Protein AF-A0A6I9PF69-F1 (afdb_monomer)

Solvent-accessible surface area (backbone atoms only — not comparable to full-atom values): 5528 Å² total; per-residue (Å²): 99,59,71,64,59,54,49,54,44,63,72,45,41,65,61,50,52,56,50,51,52,52,30,60,76,68,71,48,90,72,92,71,82,54,71,77,48,78,47,76,50,76,47,75,41,81,90,75,75,43,75,48,78,47,56,47,77,41,57,69,71,90,59,72,97,55,95,76,93,78,89,86,88,78,80,74,84,72,70,87,80,134

InterPro domains:
  IPR002498 Phosphatidylinositol-4-phosphate 4/5-kinase, core [PF01504] (2-67)
  IPR002498 Phosphatidylinositol-4-phosphate 4/5-kinase, core [PS51455] (1-82)
  IPR027484 Phosphatidylinositol-4-phosphate 5-kinase, N-terminal [G3DSA:3.30.800.10] (1-61)
  IPR043548 1-phosphatidylinositol-3phosphate-5-kinase 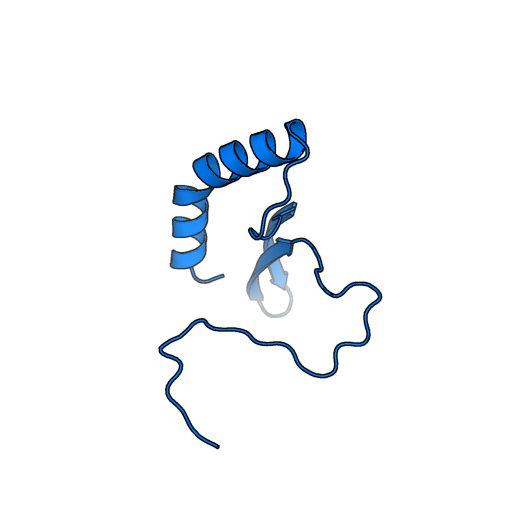[PTHR46715] (1-71)

Mean predicted aligned error: 9.64 Å

Nearest PDB structures (foldseek):
  8zds-assembly1_E  TM=4.090E-01  e=2.687E+00  Salmonella enterica subsp. enterica serovar Typhimurium
  8zds-assembly1_A  TM=4.088E-01  e=3.048E+00  Salmonella enterica subsp. enterica serovar Typhimurium
  8gym-assembly1_2K  TM=2.961E-01  e=4.177E+00  Tetrahymena thermophila SB210
  8xt3-assembly1_Lp  TM=3.246E-01  e=9.477E+00  Homo sapiens

pLDDT: mean 79.28, std 14.26, range [33.5, 92.25]

Radius of gyration: 18.34 Å; Cα contacts (8 Å, |Δi|>4): 52; chains: 1; bounding box: 48×31×47 Å

Sequence (82 aa):
MPRLEVQSFLDFAPHYFTYITGAVQQKRPTALAKILGVYRIGYKNSQNNTEKKLDLLVMENLFYGRKMAQVRITGQYATQQW

Foldseek 3Di:
DPPVVVVVCVVCVVVVCVVVVVCVVVVHDDPDWAWPDKDWDWDQDPVVRDIDIDIDIDTDDPCPPHDDPDDDDDDDPPPDDD

Structure (mmCIF, N/CA/C/O backbone):
data_AF-A0A6I9PF69-F1
#
_entry.id   AF-A0A6I9PF69-F1
#
loop_
_atom_site.group_PDB
_atom_site.id
_atom_site.type_symbol
_atom_site.label_atom_id
_atom_site.label_alt_id
_atom_site.label_comp_id
_atom_site.label_asym_id
_atom_site.label_entity_id
_atom_site.label_seq_id
_atom_site.pdbx_PDB_ins_code
_atom_site.Cartn_x
_atom_site.Cartn_y
_atom_site.Cartn_z
_atom_site.occupancy
_atom_site.B_iso_or_equiv
_atom_site.auth_seq_id
_atom_site.auth_comp_id
_atom_site.auth_asym_id
_atom_site.auth_atom_id
_atom_site.pdbx_PDB_model_num
ATOM 1 N N . MET A 1 1 ? -1.124 -3.913 -12.616 1.00 63.12 1 MET A N 1
ATOM 2 C CA . MET A 1 1 ? -1.667 -2.606 -12.209 1.00 63.12 1 MET A CA 1
ATOM 3 C C . MET A 1 1 ? -1.498 -1.654 -13.376 1.00 63.12 1 MET A C 1
ATOM 5 O O . MET A 1 1 ? -0.416 -1.612 -13.954 1.00 63.12 1 MET A O 1
ATOM 9 N N . PRO A 1 2 ? -2.542 -0.917 -13.773 1.00 78.50 2 PRO A N 1
ATOM 10 C CA . PRO A 1 2 ? -2.410 0.172 -14.728 1.00 78.50 2 PRO A CA 1
ATOM 11 C C . PRO A 1 2 ? -1.275 1.111 -14.312 1.00 78.50 2 PRO A C 1
ATOM 13 O O . PRO A 1 2 ? -1.075 1.379 -13.127 1.00 78.50 2 PRO A O 1
ATOM 16 N N . ARG A 1 3 ? -0.537 1.641 -15.290 1.00 74.94 3 ARG A N 1
ATOM 17 C CA . ARG A 1 3 ? 0.590 2.554 -15.038 1.00 74.94 3 ARG A CA 1
ATOM 18 C C . ARG A 1 3 ? 0.192 3.752 -14.162 1.00 74.94 3 ARG A C 1
ATOM 20 O O . ARG A 1 3 ? 1.000 4.191 -13.353 1.00 74.94 3 ARG A O 1
ATOM 27 N N . LEU A 1 4 ? -1.047 4.228 -14.306 1.00 84.19 4 LEU A N 1
ATOM 28 C CA . LEU A 1 4 ? -1.615 5.305 -13.496 1.00 84.19 4 LEU A CA 1
ATOM 29 C C . LEU A 1 4 ? -1.730 4.922 -12.014 1.00 84.19 4 LEU A C 1
ATOM 31 O O . LEU A 1 4 ? -1.262 5.675 -11.176 1.00 84.19 4 LEU A O 1
ATOM 35 N N . GLU A 1 5 ? -2.272 3.745 -11.688 1.00 79.12 5 GLU A N 1
ATOM 36 C CA . GLU A 1 5 ? -2.401 3.294 -10.292 1.00 79.12 5 GLU A CA 1
ATOM 37 C C . GLU A 1 5 ? -1.041 3.137 -9.613 1.00 79.12 5 GLU A C 1
ATOM 39 O O . GLU A 1 5 ? -0.892 3.485 -8.447 1.00 79.12 5 GLU A O 1
ATOM 44 N N . VAL A 1 6 ? -0.033 2.654 -10.349 1.00 80.88 6 VAL A N 1
ATOM 45 C CA . VAL A 1 6 ? 1.337 2.545 -9.830 1.00 80.88 6 VAL A CA 1
ATOM 46 C C . VAL A 1 6 ? 1.925 3.927 -9.553 1.00 80.88 6 VAL A C 1
ATOM 48 O O . VAL A 1 6 ? 2.542 4.118 -8.511 1.00 80.88 6 VAL A O 1
ATOM 51 N N . GLN A 1 7 ? 1.729 4.893 -10.453 1.00 83.81 7 GLN A N 1
ATOM 52 C CA . GLN A 1 7 ? 2.215 6.256 -10.239 1.00 83.81 7 GLN A CA 1
ATOM 53 C C . GLN A 1 7 ? 1.504 6.918 -9.058 1.00 83.81 7 GLN A C 1
ATOM 55 O O . GLN A 1 7 ? 2.165 7.417 -8.156 1.00 83.81 7 GLN A O 1
ATOM 60 N N . SER A 1 8 ? 0.172 6.836 -9.009 1.00 86.00 8 SER A N 1
ATOM 61 C CA . SER A 1 8 ? -0.605 7.344 -7.881 1.00 86.00 8 SER A CA 1
ATOM 62 C C . SER A 1 8 ? -0.178 6.689 -6.570 1.00 86.00 8 SER A C 1
ATOM 64 O O . SER A 1 8 ? -0.067 7.383 -5.563 1.00 86.00 8 SER A O 1
ATOM 66 N N . PHE A 1 9 ? 0.119 5.381 -6.580 1.00 84.12 9 PHE A N 1
ATOM 67 C CA . PHE A 1 9 ? 0.685 4.690 -5.425 1.00 84.12 9 PHE A CA 1
ATOM 68 C C . PHE A 1 9 ? 2.010 5.299 -4.982 1.00 84.12 9 PHE A C 1
ATOM 70 O O . PHE A 1 9 ? 2.162 5.601 -3.806 1.00 84.12 9 PHE A O 1
ATOM 77 N N . LEU A 1 10 ? 2.950 5.510 -5.903 1.00 85.56 10 LEU A N 1
ATOM 78 C CA . LEU A 1 10 ? 4.246 6.111 -5.585 1.00 85.56 10 LEU A CA 1
ATOM 79 C C . LEU A 1 10 ? 4.107 7.531 -5.023 1.00 85.56 10 LEU A C 1
ATOM 81 O O . LEU A 1 10 ? 4.821 7.870 -4.082 1.00 85.56 10 LEU A O 1
ATOM 85 N N . ASP A 1 11 ? 3.167 8.319 -5.543 1.00 88.75 11 ASP A N 1
ATOM 86 C CA . ASP A 1 11 ? 2.924 9.688 -5.084 1.00 88.75 11 ASP A CA 1
ATOM 87 C C . ASP A 1 11 ? 2.337 9.712 -3.659 1.00 88.75 11 ASP A C 1
ATOM 89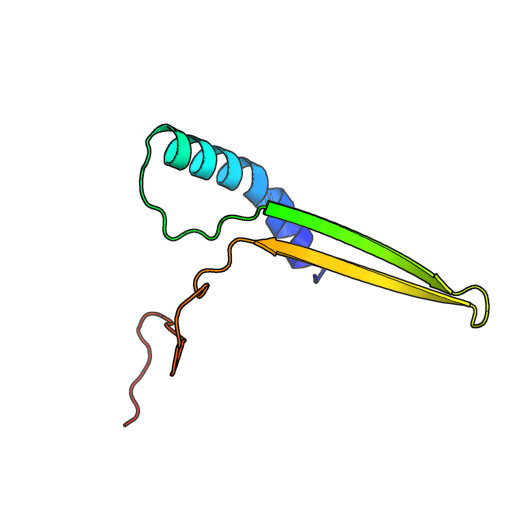 O O . ASP A 1 11 ? 2.748 10.524 -2.829 1.00 88.75 11 ASP A O 1
ATOM 93 N N . PHE A 1 12 ? 1.406 8.802 -3.329 1.00 87.56 12 PHE A N 1
ATOM 94 C CA . PHE A 1 12 ? 0.807 8.743 -1.986 1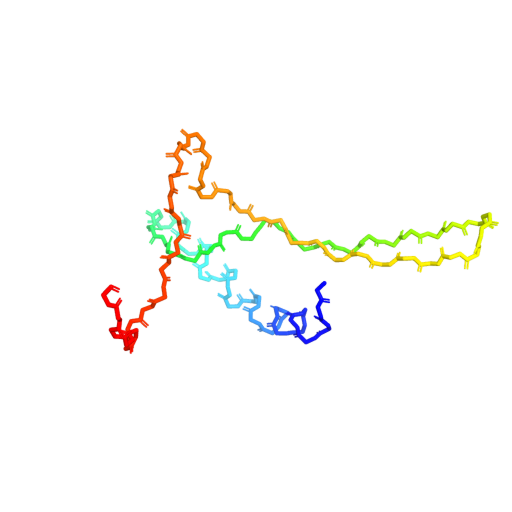.00 87.56 12 PHE A CA 1
ATOM 95 C C . PHE A 1 12 ? 1.628 7.922 -0.976 1.00 87.56 12 PHE A C 1
ATOM 97 O O . PHE A 1 12 ? 1.460 8.104 0.236 1.00 87.56 12 PHE A O 1
ATOM 104 N N . ALA A 1 13 ? 2.503 7.022 -1.437 1.00 88.06 13 ALA A N 1
ATOM 105 C CA . ALA A 1 13 ? 3.211 6.050 -0.605 1.00 88.06 13 ALA A CA 1
ATOM 106 C C . ALA A 1 13 ? 3.927 6.671 0.608 1.00 88.06 13 ALA A C 1
ATOM 108 O O . ALA A 1 13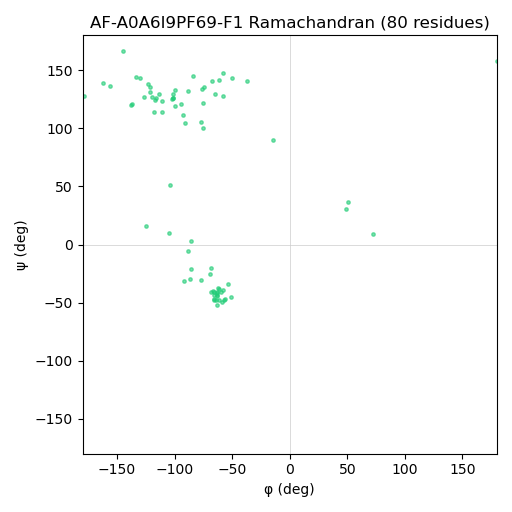 ? 3.744 6.141 1.708 1.00 88.06 13 ALA A O 1
ATOM 109 N N . PRO A 1 14 ? 4.672 7.793 0.488 1.00 90.56 14 PRO A N 1
ATOM 110 C CA . PRO A 1 14 ? 5.318 8.422 1.639 1.00 90.56 14 PRO A CA 1
ATOM 111 C C . PRO A 1 14 ? 4.321 8.767 2.752 1.00 90.56 14 PRO A C 1
ATOM 113 O O . PRO A 1 14 ? 4.532 8.415 3.911 1.00 90.56 14 PRO A O 1
ATOM 116 N N . HIS A 1 15 ? 3.188 9.376 2.393 1.00 91.31 15 HIS A N 1
ATOM 117 C CA . HIS A 1 15 ? 2.145 9.762 3.343 1.00 91.31 15 HIS A CA 1
ATOM 118 C C . HIS A 1 15 ? 1.471 8.549 3.988 1.00 91.31 15 HIS A C 1
ATOM 120 O O . HIS A 1 15 ? 1.223 8.541 5.196 1.00 91.31 15 HIS A O 1
ATOM 126 N N . TYR A 1 16 ? 1.217 7.504 3.200 1.00 90.50 16 TYR A N 1
ATOM 127 C CA . TYR A 1 16 ? 0.670 6.248 3.702 1.00 90.50 16 TYR A CA 1
ATOM 128 C C . TYR A 1 16 ? 1.594 5.589 4.725 1.00 90.50 16 TYR A C 1
ATOM 130 O O . TYR A 1 16 ? 1.135 5.224 5.809 1.00 90.50 16 TYR A O 1
ATOM 138 N N . PHE A 1 17 ? 2.893 5.482 4.432 1.00 88.38 17 PHE A N 1
ATOM 139 C CA . PHE A 1 17 ? 3.837 4.871 5.362 1.00 88.38 17 PHE A CA 1
ATOM 140 C C . PHE A 1 17 ? 3.985 5.700 6.636 1.00 88.38 17 PHE A C 1
ATOM 142 O O . PHE A 1 17 ? 3.961 5.122 7.721 1.00 88.38 17 PHE A O 1
ATOM 149 N N . THR A 1 18 ? 4.047 7.033 6.554 1.00 91.62 18 THR A N 1
ATOM 150 C CA . THR A 1 18 ? 4.057 7.890 7.751 1.00 91.62 18 THR A CA 1
ATOM 151 C C . THR A 1 18 ? 2.825 7.648 8.627 1.00 91.62 18 THR A C 1
ATOM 153 O O . THR A 1 18 ? 2.961 7.430 9.833 1.00 91.62 18 THR A O 1
ATOM 156 N N . TYR A 1 19 ? 1.630 7.625 8.029 1.00 91.75 19 TYR A N 1
ATOM 157 C CA . TYR A 1 19 ? 0.384 7.398 8.760 1.00 91.75 19 TYR A CA 1
ATOM 158 C C . TYR A 1 19 ? 0.335 6.009 9.407 1.00 91.75 19 TYR A C 1
ATOM 160 O O . TYR A 1 19 ? 0.093 5.892 10.610 1.00 91.75 19 TYR A O 1
ATOM 168 N N . ILE A 1 20 ? 0.593 4.954 8.627 1.00 90.19 20 ILE A N 1
ATOM 169 C CA . ILE A 1 20 ? 0.528 3.570 9.106 1.00 90.19 20 ILE A CA 1
ATOM 170 C C . ILE A 1 20 ? 1.562 3.324 10.199 1.00 90.19 20 ILE A C 1
ATOM 172 O O . ILE A 1 20 ? 1.235 2.704 11.208 1.00 90.19 20 ILE A O 1
ATOM 176 N N . THR A 1 21 ? 2.781 3.848 10.056 1.00 88.81 21 THR A N 1
ATOM 177 C CA . THR A 1 21 ? 3.829 3.673 11.072 1.00 88.81 21 THR A CA 1
ATOM 178 C C . THR A 1 21 ? 3.420 4.325 12.392 1.00 88.81 21 THR A C 1
ATOM 180 O O . THR A 1 21 ? 3.518 3.689 13.441 1.00 88.81 21 THR A O 1
ATOM 183 N N . GLY A 1 22 ? 2.876 5.547 12.350 1.00 90.81 22 GLY A N 1
ATOM 184 C CA . GLY A 1 22 ? 2.359 6.225 13.540 1.00 90.81 22 GLY A CA 1
ATOM 185 C C . GLY A 1 22 ? 1.178 5.489 14.177 1.00 90.81 22 GLY A C 1
ATOM 186 O O . GLY A 1 22 ? 1.150 5.296 15.393 1.00 90.81 22 GLY A O 1
ATOM 187 N N . ALA A 1 23 ? 0.228 5.014 13.369 1.00 88.94 23 ALA A N 1
ATOM 188 C CA . ALA A 1 23 ? -0.923 4.261 13.859 1.00 88.94 23 ALA A CA 1
ATOM 189 C C . ALA A 1 23 ? -0.511 2.932 14.516 1.00 88.94 23 ALA A C 1
ATOM 191 O O . ALA A 1 23 ? -1.011 2.599 15.591 1.00 88.94 23 ALA A O 1
ATOM 192 N N . VAL A 1 24 ? 0.443 2.208 13.922 1.00 87.62 24 VAL A N 1
ATOM 193 C CA . VAL A 1 24 ? 0.983 0.954 14.470 1.00 87.62 24 VAL A CA 1
ATOM 194 C C . VAL A 1 24 ? 1.745 1.205 15.773 1.00 87.62 24 VAL A C 1
ATOM 196 O O . VAL A 1 24 ? 1.485 0.519 16.761 1.00 87.62 24 VAL A O 1
ATOM 199 N N . GLN A 1 25 ? 2.629 2.209 15.817 1.00 90.62 25 GLN A N 1
ATOM 200 C CA . GLN A 1 25 ? 3.383 2.567 17.028 1.00 90.62 25 GLN A CA 1
ATOM 201 C C . GLN A 1 25 ? 2.461 2.956 18.190 1.00 90.62 25 GLN A C 1
ATOM 203 O O . GLN A 1 25 ? 2.682 2.552 19.329 1.00 90.62 25 GLN A O 1
ATOM 208 N N . GLN A 1 26 ? 1.397 3.703 17.897 1.00 92.25 26 GLN A N 1
ATOM 209 C CA . GLN A 1 26 ? 0.422 4.163 18.888 1.00 92.25 26 GLN A CA 1
ATOM 210 C C . GLN A 1 26 ? -0.688 3.136 19.168 1.00 92.25 26 GLN A C 1
ATOM 212 O O . GLN A 1 26 ? -1.609 3.436 19.927 1.00 92.25 26 GLN A O 1
ATOM 217 N N . LYS A 1 27 ? -0.629 1.943 18.554 1.00 88.44 27 LYS A N 1
ATOM 218 C CA . LYS A 1 27 ? -1.649 0.882 18.635 1.00 88.44 27 LYS A CA 1
ATOM 219 C C . LYS A 1 27 ? -3.072 1.378 18.331 1.00 88.44 27 LYS A C 1
ATOM 221 O O . LYS A 1 27 ? -4.042 0.929 18.940 1.00 88.44 27 LYS A O 1
ATOM 226 N N . ARG A 1 28 ? -3.205 2.309 17.383 1.00 87.56 28 ARG A N 1
ATOM 22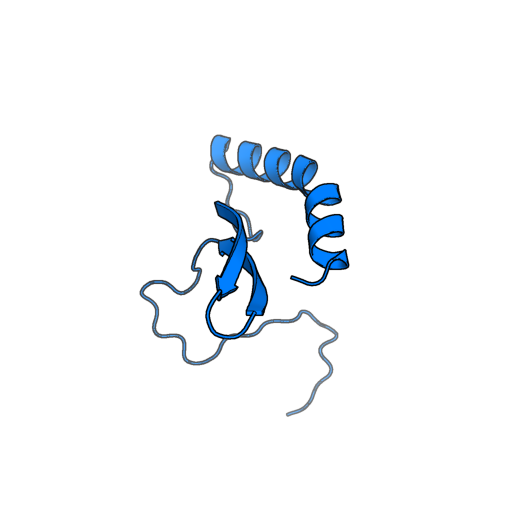7 C CA . ARG A 1 28 ? -4.494 2.871 16.961 1.00 87.56 28 ARG A CA 1
ATOM 228 C C . ARG A 1 28 ? -5.111 2.020 15.844 1.00 87.56 28 ARG A C 1
ATOM 230 O O . ARG A 1 28 ? -4.413 1.709 14.877 1.00 87.56 28 ARG A O 1
ATOM 237 N N . PRO A 1 29 ? -6.401 1.647 15.935 1.00 84.88 29 PRO A N 1
ATOM 238 C CA . PRO A 1 29 ? -7.082 0.939 14.855 1.00 84.88 29 PRO A CA 1
ATOM 239 C C . PRO A 1 29 ? -7.248 1.853 13.630 1.00 84.88 29 PRO A C 1
ATOM 241 O O . PRO A 1 29 ? -7.533 3.040 13.771 1.00 84.88 29 PRO A O 1
ATOM 244 N N . THR A 1 30 ? -7.079 1.299 12.427 1.00 86.25 30 THR A N 1
ATOM 245 C CA . THR A 1 30 ? -7.194 2.031 11.151 1.00 86.25 30 THR A CA 1
ATOM 246 C C . THR A 1 30 ? -8.052 1.238 10.172 1.00 86.25 30 THR A C 1
ATOM 248 O O . THR A 1 30 ? -7.967 0.011 10.141 1.00 86.25 30 THR A O 1
ATOM 251 N N . ALA A 1 31 ? -8.849 1.941 9.364 1.00 84.12 31 ALA A N 1
ATOM 252 C CA . ALA A 1 31 ? -9.626 1.353 8.272 1.00 84.12 31 ALA A CA 1
ATOM 253 C C . ALA A 1 31 ? -8.848 1.286 6.942 1.00 84.12 31 ALA A C 1
ATOM 255 O O . ALA A 1 31 ? -9.356 0.739 5.965 1.00 84.12 31 ALA A O 1
ATOM 256 N N . LEU A 1 32 ? -7.633 1.849 6.884 1.00 84.94 32 LEU A N 1
ATOM 257 C CA . LEU A 1 32 ? -6.773 1.744 5.710 1.00 84.94 32 LEU A CA 1
ATOM 258 C C . LEU A 1 32 ? -6.177 0.341 5.622 1.00 84.94 32 LEU A C 1
ATOM 260 O O . LEU A 1 32 ? -5.685 -0.200 6.613 1.00 84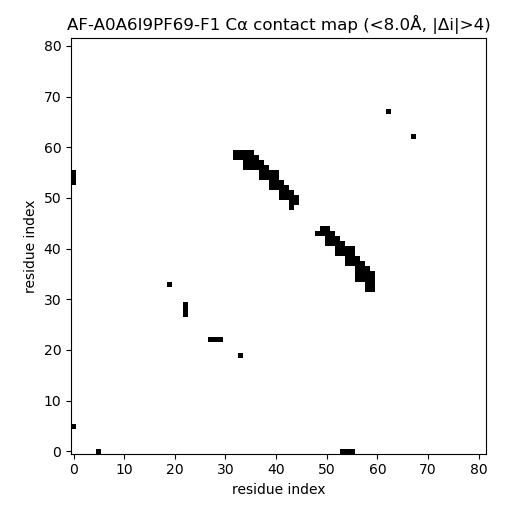.94 32 LEU A O 1
ATOM 264 N N . ALA A 1 33 ? -6.203 -0.216 4.414 1.00 83.06 33 ALA A N 1
ATOM 265 C CA . ALA A 1 33 ? -5.626 -1.517 4.126 1.00 83.06 33 ALA A CA 1
ATOM 266 C C . ALA A 1 33 ? -4.105 -1.497 4.308 1.00 83.06 33 ALA A C 1
ATOM 268 O O . ALA A 1 33 ? -3.412 -0.664 3.719 1.00 83.06 33 ALA A O 1
ATOM 269 N N . LYS A 1 34 ? -3.575 -2.458 5.068 1.00 86.69 34 LYS A N 1
ATOM 270 C CA . LYS A 1 34 ? -2.130 -2.646 5.204 1.00 86.69 34 LYS A CA 1
ATOM 271 C C . LYS A 1 34 ? -1.557 -3.328 3.970 1.00 86.69 34 LYS A C 1
ATOM 273 O O . LYS A 1 34 ? -1.699 -4.534 3.776 1.00 86.69 34 LYS A O 1
ATOM 278 N N . ILE A 1 35 ? -0.880 -2.537 3.155 1.00 88.12 35 ILE A N 1
ATOM 279 C CA . ILE A 1 35 ? -0.031 -2.965 2.050 1.00 88.12 35 ILE A CA 1
ATOM 280 C C . ILE A 1 35 ? 1.278 -3.515 2.620 1.00 88.12 35 ILE A C 1
ATOM 282 O O . ILE A 1 35 ? 1.995 -2.817 3.336 1.00 88.12 35 ILE A O 1
ATOM 286 N N . LEU A 1 36 ? 1.567 -4.770 2.289 1.00 85.25 36 LEU A N 1
ATOM 287 C CA . LEU A 1 36 ? 2.777 -5.496 2.674 1.00 85.25 36 LEU A CA 1
ATOM 288 C C . LEU A 1 36 ? 3.880 -5.351 1.616 1.00 85.25 36 LEU A C 1
ATOM 290 O O . LEU A 1 36 ? 5.056 -5.339 1.962 1.00 85.25 36 LEU A O 1
ATOM 294 N N . GLY A 1 37 ? 3.513 -5.219 0.336 1.00 83.88 37 GLY A N 1
ATOM 295 C CA . GLY A 1 37 ? 4.482 -5.005 -0.738 1.00 83.88 37 GLY A CA 1
ATOM 296 C C . GLY A 1 37 ? 3.861 -4.885 -2.128 1.00 83.88 37 GLY A C 1
ATOM 297 O O . GLY A 1 37 ? 2.755 -5.365 -2.374 1.00 83.88 37 GLY A O 1
ATOM 298 N N . VAL A 1 38 ? 4.600 -4.253 -3.042 1.00 85.88 38 VAL A N 1
ATOM 299 C CA . VAL A 1 38 ? 4.265 -4.129 -4.469 1.00 85.88 38 VAL A CA 1
ATOM 300 C C . VAL A 1 38 ? 5.378 -4.782 -5.279 1.00 85.88 38 VAL A C 1
ATOM 302 O O . VAL A 1 38 ? 6.548 -4.449 -5.103 1.00 85.88 38 VAL A O 1
ATOM 305 N N . TYR A 1 39 ? 5.023 -5.701 -6.173 1.00 87.25 39 TYR A N 1
ATOM 306 C CA . TYR A 1 39 ? 5.976 -6.502 -6.939 1.00 87.25 39 TYR A CA 1
ATOM 307 C C . TYR A 1 39 ? 5.650 -6.461 -8.425 1.00 87.25 39 TYR A C 1
ATOM 309 O O . TYR A 1 39 ? 4.487 -6.502 -8.816 1.00 87.25 39 TYR A O 1
ATOM 317 N N . ARG A 1 40 ? 6.685 -6.444 -9.267 1.00 86.94 40 ARG A N 1
ATOM 318 C CA . ARG A 1 40 ? 6.562 -6.610 -10.716 1.00 86.94 40 ARG A CA 1
ATOM 319 C C . ARG A 1 40 ? 7.307 -7.866 -11.138 1.00 86.94 40 ARG A C 1
ATOM 321 O O . ARG A 1 40 ? 8.529 -7.922 -11.045 1.00 86.94 40 ARG A O 1
ATOM 328 N N . ILE A 1 41 ? 6.567 -8.855 -11.621 1.00 87.94 41 ILE A N 1
ATOM 329 C CA . ILE A 1 41 ? 7.105 -10.112 -12.132 1.00 87.94 41 ILE A CA 1
ATOM 330 C C . ILE A 1 41 ? 7.154 -10.028 -13.655 1.00 87.94 41 ILE A C 1
ATOM 332 O O . ILE A 1 41 ? 6.127 -9.859 -14.312 1.00 87.94 41 ILE A O 1
ATOM 336 N N . GLY A 1 42 ? 8.355 -10.135 -14.217 1.00 89.12 42 GLY A N 1
ATOM 337 C CA . GLY A 1 42 ? 8.570 -10.286 -15.653 1.00 89.12 42 GLY A CA 1
ATOM 338 C C . GLY A 1 42 ? 8.868 -11.742 -15.989 1.00 89.12 42 GLY A C 1
ATOM 339 O O . GLY A 1 42 ? 9.786 -12.324 -15.420 1.00 89.12 42 GLY A O 1
ATOM 340 N N . TYR A 1 43 ? 8.118 -12.320 -16.921 1.00 87.31 43 TYR A N 1
ATOM 341 C CA . TYR A 1 43 ? 8.374 -13.646 -17.468 1.00 87.31 43 TYR A CA 1
ATOM 342 C C . TYR A 1 43 ? 8.684 -13.530 -18.957 1.00 87.31 43 TYR A C 1
ATOM 344 O O . TYR A 1 43 ? 7.892 -12.982 -19.723 1.00 87.31 43 TYR A O 1
ATOM 352 N N . LYS A 1 44 ? 9.841 -14.054 -19.362 1.00 86.81 44 LYS A N 1
ATOM 353 C CA . LYS A 1 44 ? 10.239 -14.175 -20.764 1.00 86.81 44 LYS A CA 1
ATOM 354 C C . LYS A 1 44 ? 10.236 -15.648 -21.129 1.00 86.81 44 LYS A C 1
ATOM 356 O O . LYS A 1 44 ? 11.031 -16.415 -20.591 1.00 86.81 44 LYS A O 1
ATOM 361 N N . ASN A 1 45 ? 9.340 -16.040 -22.024 1.00 81.38 45 ASN A N 1
ATOM 362 C CA . ASN A 1 45 ? 9.334 -17.389 -22.558 1.00 81.38 45 ASN A CA 1
ATOM 363 C C . ASN A 1 45 ? 10.149 -17.428 -23.851 1.00 81.38 45 ASN A C 1
ATOM 365 O O . ASN A 1 45 ? 9.762 -16.852 -24.865 1.00 81.38 45 ASN A O 1
ATOM 369 N N . SER A 1 46 ? 11.291 -18.109 -23.785 1.00 79.88 46 SER A N 1
ATOM 370 C CA . SER A 1 46 ? 12.222 -18.243 -24.907 1.00 79.88 46 SER A CA 1
ATOM 371 C C . SER A 1 46 ? 11.660 -19.111 -26.045 1.00 79.88 46 SER A C 1
ATOM 373 O O . SER A 1 46 ? 12.024 -18.919 -27.198 1.00 79.88 46 SER A O 1
ATOM 375 N N . GLN A 1 47 ? 10.732 -20.035 -25.760 1.00 81.44 47 GLN A N 1
ATOM 376 C CA . GLN A 1 47 ? 10.212 -20.976 -26.766 1.00 81.44 47 GLN A CA 1
ATOM 377 C C . GLN A 1 47 ? 9.201 -20.349 -27.735 1.00 81.44 47 GLN A C 1
ATOM 379 O O . GLN A 1 47 ? 9.105 -20.761 -28.883 1.00 81.44 47 GLN A O 1
ATOM 384 N N . ASN A 1 48 ? 8.442 -19.355 -27.287 1.00 79.75 48 ASN A N 1
ATOM 385 C CA . ASN A 1 48 ? 7.407 -18.662 -28.068 1.00 79.75 48 ASN A CA 1
ATOM 386 C C . ASN A 1 48 ? 7.641 -17.141 -28.106 1.00 79.75 48 ASN A C 1
ATOM 388 O O . ASN A 1 48 ? 6.740 -16.378 -28.450 1.00 79.75 48 ASN A O 1
ATOM 392 N N . ASN A 1 49 ? 8.854 -16.705 -27.746 1.00 79.56 49 ASN A N 1
ATOM 393 C CA . ASN A 1 49 ? 9.329 -15.320 -27.779 1.00 79.56 49 ASN A CA 1
ATOM 394 C C . ASN A 1 49 ? 8.362 -14.312 -27.125 1.00 79.56 49 ASN A C 1
ATOM 396 O O . ASN A 1 49 ? 8.238 -13.162 -27.545 1.00 79.56 49 ASN A O 1
ATOM 400 N N . THR A 1 50 ? 7.619 -14.770 -26.113 1.00 81.69 50 THR A N 1
ATOM 401 C CA . THR A 1 50 ? 6.558 -13.986 -25.481 1.00 81.69 50 THR A CA 1
ATOM 402 C C . THR A 1 50 ? 7.056 -13.420 -24.156 1.00 81.69 50 THR A C 1
ATOM 404 O O . THR A 1 50 ? 7.485 -14.165 -23.271 1.00 81.69 50 THR A O 1
ATOM 407 N N . GLU A 1 51 ? 6.964 -12.102 -23.990 1.00 84.62 51 GLU A N 1
ATOM 408 C CA . GLU A 1 51 ? 7.225 -11.420 -22.721 1.00 84.62 51 GLU A CA 1
ATOM 409 C C . GLU A 1 51 ? 5.900 -11.071 -22.035 1.00 84.62 51 GLU A C 1
ATOM 411 O O . GLU A 1 51 ? 5.002 -10.484 -22.638 1.00 84.62 51 GLU A O 1
ATOM 416 N N . LYS A 1 52 ? 5.775 -11.424 -20.756 1.00 85.19 52 LYS A N 1
ATOM 417 C CA . LYS A 1 52 ? 4.647 -11.044 -19.904 1.00 85.19 52 LYS A CA 1
ATOM 418 C C . LYS A 1 52 ? 5.158 -10.302 -18.680 1.00 85.19 52 LYS A C 1
ATOM 420 O O . LYS A 1 52 ? 6.147 -10.700 -18.072 1.00 85.19 52 LYS A O 1
ATOM 425 N N . LYS A 1 53 ? 4.459 -9.235 -18.301 1.00 86.00 53 LYS A N 1
ATOM 426 C CA . LYS A 1 53 ? 4.701 -8.489 -17.062 1.00 86.00 53 LYS A CA 1
ATOM 427 C C . LYS A 1 53 ? 3.431 -8.513 -16.231 1.00 86.00 53 LYS A C 1
ATOM 429 O O . LYS A 1 53 ? 2.353 -8.245 -16.754 1.00 86.00 53 LYS A O 1
ATOM 434 N N . LEU A 1 54 ? 3.570 -8.843 -14.957 1.00 86.19 54 LEU A N 1
ATOM 435 C CA . LEU A 1 54 ? 2.486 -8.900 -13.992 1.00 86.19 54 LEU A CA 1
ATOM 436 C C . LEU A 1 54 ? 2.855 -8.036 -12.792 1.00 86.19 54 LEU A C 1
ATOM 438 O O . LEU A 1 54 ? 3.916 -8.228 -12.204 1.00 86.19 54 LEU A O 1
ATOM 442 N N . ASP A 1 55 ? 1.980 -7.107 -12.419 1.00 86.50 55 ASP A N 1
ATOM 443 C CA . ASP A 1 55 ? 2.127 -6.372 -11.161 1.00 86.50 55 ASP A CA 1
ATOM 444 C C . ASP A 1 55 ? 1.220 -6.980 -10.103 1.00 86.50 55 ASP A C 1
ATOM 446 O O . ASP A 1 55 ? 0.033 -7.201 -10.354 1.00 86.50 55 ASP A O 1
ATOM 450 N N . LEU A 1 56 ? 1.780 -7.194 -8.922 1.00 86.44 56 LEU A N 1
ATOM 451 C CA . LEU A 1 56 ? 1.120 -7.764 -7.763 1.00 86.44 56 LEU A CA 1
ATOM 452 C C . LEU A 1 56 ? 1.182 -6.774 -6.603 1.00 86.44 56 LEU A C 1
ATOM 454 O O . LEU A 1 56 ? 2.237 -6.212 -6.312 1.00 86.44 56 LEU A O 1
ATOM 458 N N . LEU A 1 57 ? 0.056 -6.611 -5.916 1.00 86.62 57 LEU A N 1
ATOM 459 C CA . LEU A 1 57 ? -0.044 -5.918 -4.638 1.00 86.62 57 LEU A CA 1
ATOM 460 C C . LEU A 1 57 ? -0.365 -6.954 -3.569 1.00 86.62 57 LEU A C 1
ATOM 462 O O . LEU A 1 57 ? -1.364 -7.664 -3.667 1.00 86.62 57 LEU A O 1
ATOM 466 N N . VAL A 1 58 ? 0.481 -7.031 -2.551 1.00 88.75 58 VAL A N 1
ATOM 467 C CA . VAL A 1 58 ? 0.282 -7.898 -1.393 1.00 88.75 58 VAL A CA 1
ATOM 468 C C . VAL A 1 58 ? -0.228 -7.036 -0.249 1.00 88.75 58 VAL A C 1
ATOM 470 O O . VAL A 1 58 ? 0.387 -6.027 0.097 1.00 88.75 58 VAL A O 1
ATOM 473 N N . MET A 1 59 ? -1.356 -7.427 0.339 1.00 90.06 59 MET A N 1
ATOM 474 C CA . MET A 1 59 ? -2.024 -6.696 1.416 1.00 90.06 59 MET A CA 1
ATOM 475 C C . MET A 1 59 ? -2.671 -7.650 2.421 1.00 90.06 59 MET A C 1
ATOM 477 O O . MET A 1 59 ? -2.794 -8.849 2.161 1.00 90.06 59 MET A O 1
ATOM 481 N N . GLU A 1 60 ? -3.064 -7.122 3.579 1.00 86.88 60 GLU A N 1
ATOM 482 C CA . GLU A 1 60 ? -3.725 -7.910 4.618 1.00 86.88 60 GLU A CA 1
ATOM 483 C C . GLU A 1 60 ? -5.063 -8.507 4.145 1.00 86.88 60 GLU A C 1
ATOM 485 O O . GLU A 1 60 ? -5.846 -7.872 3.436 1.00 86.88 60 GLU A O 1
ATOM 490 N N . ASN A 1 61 ? -5.343 -9.740 4.571 1.00 87.44 61 ASN A N 1
ATOM 491 C CA . ASN A 1 61 ? -6.617 -10.401 4.312 1.00 87.44 61 ASN A CA 1
ATOM 492 C C . ASN A 1 61 ? -7.602 -10.114 5.454 1.00 87.44 61 ASN A C 1
ATOM 494 O O . ASN A 1 61 ? -7.520 -10.718 6.523 1.00 87.44 61 ASN A O 1
ATOM 498 N N . LEU A 1 62 ? -8.564 -9.225 5.203 1.00 83.44 62 LEU A N 1
ATOM 499 C CA . LEU A 1 62 ? -9.577 -8.824 6.186 1.00 83.44 62 LEU A CA 1
ATOM 500 C C . LEU A 1 62 ? -10.577 -9.940 6.545 1.00 83.44 62 LEU A C 1
ATOM 502 O O . LEU A 1 62 ? -11.217 -9.878 7.594 1.00 83.44 62 LEU A O 1
ATOM 506 N N . PHE A 1 63 ? -10.721 -10.963 5.699 1.00 82.12 63 PHE A N 1
ATOM 507 C CA . PHE A 1 63 ? -11.729 -12.022 5.846 1.00 82.12 63 PHE A CA 1
ATOM 508 C C . PHE A 1 63 ? -11.154 -13.347 6.348 1.00 82.12 63 PHE A C 1
ATOM 510 O O . PHE A 1 63 ? -11.845 -14.368 6.344 1.00 82.12 63 PHE A O 1
ATOM 517 N N . TYR A 1 64 ? -9.897 -13.356 6.791 1.00 83.44 64 TYR A N 1
ATOM 518 C CA . TYR A 1 64 ? -9.252 -14.575 7.257 1.00 83.44 64 TYR A CA 1
ATOM 519 C C . TYR A 1 64 ? -10.034 -15.226 8.413 1.00 83.44 64 TYR A C 1
ATOM 521 O O . TYR A 1 64 ? -10.370 -14.576 9.404 1.00 83.44 64 TYR A O 1
ATOM 529 N N . GLY A 1 65 ? -10.349 -16.519 8.271 1.00 80.38 65 GLY A N 1
ATOM 530 C CA . GLY A 1 65 ? -11.066 -17.304 9.283 1.00 80.38 65 GLY A CA 1
ATOM 531 C C . GLY A 1 65 ? -12.559 -16.983 9.442 1.00 80.38 65 GLY A C 1
ATOM 532 O O . GLY A 1 65 ? -13.179 -17.480 10.379 1.00 80.38 65 GLY A O 1
ATOM 533 N N . ARG A 1 66 ? -13.162 -16.172 8.558 1.00 80.12 66 ARG A N 1
ATOM 534 C CA . ARG A 1 66 ? -14.586 -15.799 8.633 1.00 80.12 66 ARG A CA 1
ATOM 535 C C . ARG A 1 66 ? -15.356 -16.331 7.420 1.00 80.12 66 ARG A C 1
ATOM 537 O O . ARG A 1 66 ? -14.995 -16.040 6.284 1.00 80.12 66 ARG A O 1
ATOM 544 N N . LYS A 1 67 ? -16.452 -17.073 7.644 1.00 75.56 67 LYS A N 1
ATOM 545 C CA . LYS A 1 67 ? -17.419 -17.406 6.580 1.00 75.56 67 LYS A CA 1
ATOM 546 C C . LYS A 1 67 ? -18.265 -16.168 6.283 1.00 75.56 67 LYS A C 1
ATOM 548 O O . LYS A 1 67 ? -19.174 -15.836 7.035 1.00 75.56 67 LYS A O 1
ATOM 553 N N . MET A 1 68 ? -17.922 -15.470 5.208 1.00 63.47 68 MET A N 1
ATOM 554 C CA . MET A 1 68 ? -18.623 -14.273 4.745 1.00 63.47 68 MET A CA 1
ATOM 555 C C . MET A 1 68 ? -19.669 -14.662 3.697 1.00 63.47 68 MET A C 1
ATOM 557 O O . MET A 1 68 ? -19.317 -15.246 2.677 1.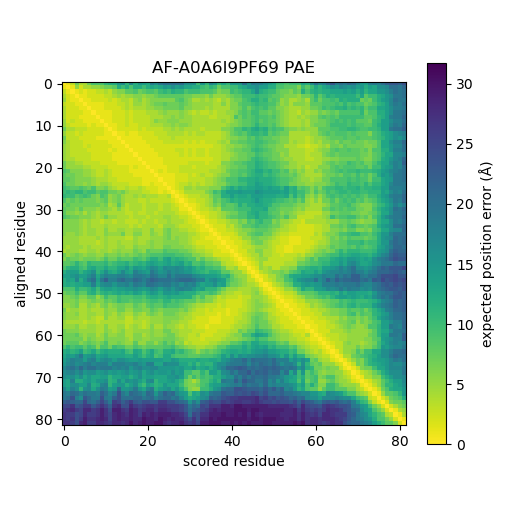00 63.47 68 MET A O 1
ATOM 561 N N . ALA A 1 69 ? -20.943 -14.352 3.953 1.00 66.50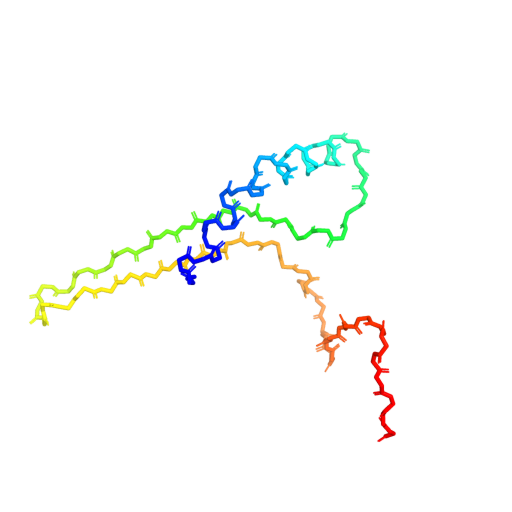 69 ALA A N 1
ATOM 562 C CA . ALA A 1 69 ? -22.043 -14.636 3.024 1.00 66.50 69 ALA A CA 1
ATOM 563 C C . ALA A 1 69 ? -22.259 -13.513 1.987 1.00 66.50 69 ALA A C 1
ATOM 565 O O . ALA A 1 69 ? -22.672 -13.790 0.867 1.00 66.50 69 ALA A O 1
ATOM 566 N N . GLN A 1 70 ? -21.941 -12.258 2.332 1.00 63.00 70 GLN A N 1
ATOM 567 C CA . GLN A 1 70 ? -21.997 -11.103 1.430 1.00 63.00 70 GLN A CA 1
ATOM 568 C C . GLN A 1 70 ? -21.039 -10.004 1.921 1.00 63.00 70 GLN A C 1
ATOM 570 O O . GLN A 1 70 ? -20.982 -9.717 3.115 1.00 63.00 70 GLN A O 1
ATOM 575 N N . VAL A 1 71 ? -20.289 -9.385 1.002 1.00 61.00 71 VAL A N 1
ATOM 576 C CA . VAL A 1 71 ? -19.358 -8.272 1.263 1.00 61.00 71 VAL A CA 1
ATOM 577 C C . VAL A 1 71 ? -19.520 -7.232 0.167 1.00 61.00 71 VAL A C 1
ATOM 579 O O . VAL A 1 71 ? -19.288 -7.535 -0.998 1.00 61.00 71 VAL A O 1
ATOM 582 N N . ARG A 1 72 ? -19.874 -6.004 0.548 1.00 61.94 72 ARG A N 1
ATOM 583 C CA . ARG A 1 72 ? -19.658 -4.759 -0.206 1.00 61.94 72 ARG A CA 1
ATOM 584 C C . ARG A 1 72 ? -20.193 -3.629 0.648 1.00 61.94 72 ARG A C 1
ATOM 586 O O . ARG A 1 72 ? -21.362 -3.705 1.009 1.00 61.94 72 ARG A O 1
ATOM 593 N N . ILE A 1 73 ? -19.421 -2.574 0.908 1.00 60.25 73 ILE A N 1
ATOM 594 C CA . ILE A 1 73 ? -20.060 -1.323 1.326 1.00 60.25 73 ILE A CA 1
ATOM 595 C C . ILE A 1 73 ? -19.406 -0.129 0.643 1.00 60.25 73 ILE A C 1
ATOM 597 O O . ILE A 1 73 ? -18.217 0.142 0.788 1.00 60.25 73 ILE A O 1
ATOM 601 N N . THR A 1 74 ? -20.251 0.569 -0.103 1.00 62.62 74 THR A N 1
ATOM 602 C CA . THR A 1 74 ? -20.027 1.876 -0.708 1.00 62.62 74 THR A CA 1
ATOM 603 C C . THR A 1 74 ? -20.986 2.830 -0.001 1.00 62.62 74 THR A C 1
ATOM 605 O O . THR A 1 74 ? -22.160 2.500 0.173 1.00 62.62 74 THR A O 1
ATOM 608 N N . GLY A 1 75 ? -20.472 3.960 0.482 1.00 45.94 75 GLY A N 1
ATOM 609 C CA . GLY A 1 75 ? -21.210 4.894 1.329 1.00 45.94 75 GLY A CA 1
ATOM 610 C C . GLY A 1 75 ? -22.053 5.874 0.534 1.00 45.94 75 GLY A C 1
ATOM 611 O O . GLY A 1 75 ? -21.684 6.275 -0.566 1.00 45.94 75 GLY A O 1
ATOM 612 N N . GLN A 1 76 ? -23.202 6.206 1.118 1.00 55.50 76 GLN A N 1
ATOM 613 C CA . GLN A 1 76 ? -24.291 6.900 0.472 1.00 55.50 76 GLN A CA 1
ATOM 614 C C . GLN A 1 76 ? -23.869 8.270 -0.114 1.00 55.50 76 GLN A C 1
ATOM 616 O O . GLN A 1 76 ? -23.003 8.951 0.406 1.00 55.50 76 GLN A O 1
ATOM 621 N N . TYR A 1 77 ? -24.452 8.718 -1.208 1.00 41.66 77 TYR A N 1
ATOM 622 C CA . TYR A 1 77 ? -25.879 8.551 -1.407 1.00 41.66 77 TYR A CA 1
ATOM 623 C C . TYR A 1 77 ? -26.244 7.443 -2.413 1.00 41.66 77 TYR A C 1
ATOM 625 O O . TYR A 1 77 ? -27.013 7.689 -3.328 1.00 41.66 77 TYR A O 1
ATOM 633 N N . ALA A 1 78 ? -25.692 6.222 -2.251 1.00 54.00 78 ALA A N 1
ATOM 634 C CA . ALA A 1 78 ? -26.330 4.906 -2.461 1.00 54.00 78 ALA A CA 1
ATOM 635 C C . ALA A 1 78 ? -27.846 5.050 -2.546 1.00 54.00 78 ALA A C 1
ATOM 637 O O . ALA A 1 78 ? -28.590 5.081 -1.568 1.00 54.00 78 ALA A O 1
ATOM 638 N N . THR A 1 79 ? -28.270 5.252 -3.770 1.00 38.00 79 THR A N 1
ATOM 639 C CA . THR A 1 79 ? -29.641 5.540 -4.092 1.00 38.00 79 THR A CA 1
ATOM 640 C C . THR A 1 79 ? -30.382 4.220 -3.996 1.00 38.00 79 THR A C 1
ATOM 642 O O . THR A 1 79 ? -29.877 3.174 -4.405 1.00 38.00 79 THR A O 1
ATOM 645 N N . GLN A 1 80 ? -31.533 4.295 -3.333 1.00 40.88 80 GLN A N 1
ATOM 646 C CA . GLN A 1 80 ? -32.495 3.220 -3.143 1.00 40.88 80 GLN A CA 1
ATOM 647 C C . GLN A 1 80 ? -32.617 2.333 -4.376 1.00 40.88 80 GLN A C 1
ATOM 649 O O . GLN A 1 80 ? -32.738 2.851 -5.483 1.00 40.88 80 GLN A O 1
ATOM 654 N N . GLN A 1 81 ? -32.741 1.029 -4.151 1.00 33.50 81 GLN A N 1
ATOM 655 C CA . GLN A 1 81 ? -33.860 0.265 -4.694 1.00 33.50 81 GLN A CA 1
ATOM 656 C C . GLN A 1 81 ? -34.004 -1.059 -3.939 1.00 33.50 81 GLN A C 1
ATOM 658 O O . GLN A 1 81 ? -33.011 -1.647 -3.512 1.00 33.50 81 GLN A O 1
ATOM 663 N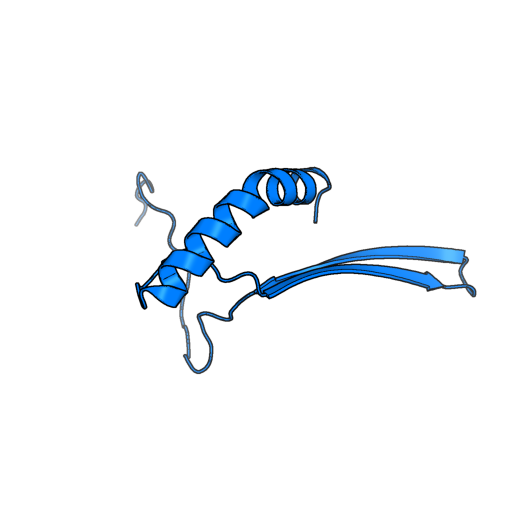 N . TRP A 1 82 ? -35.274 -1.378 -3.690 1.00 36.91 82 TRP A N 1
ATOM 664 C CA . TRP A 1 82 ? -35.816 -2.443 -2.850 1.00 36.91 82 TRP A CA 1
ATOM 665 C C . TRP A 1 82 ? -35.454 -3.842 -3.340 1.00 36.91 82 TRP A C 1
ATOM 667 O O . TRP A 1 82 ? -35.366 -4.019 -4.576 1.00 36.91 82 TRP A O 1
#

Secondary structure (DSSP, 8-state):
--HHHHHHHHHHHHHHHHHHHHHHHTT----S--EEEEEEEEEEETTTTEEEEEEEEEE--TTTT---S------S------

Organism: NCBI:txid8208